Protein AF-A0A975LC14-F1 (afdb_monomer)

Nearest PDB structures (foldseek):
  5ybs-assembly1_A  TM=8.816E-01  e=3.304E-04  Penicillium brasilianum
  5ybn-assembly1_A  TM=8.685E-01  e=4.292E-04  Penicillium brasilianum
  5ybo-assembly1_A  TM=8.866E-01  e=9.406E-04  Penicillium brasilianum
  5ybm-assembly1_B  TM=8.554E-01  e=5.952E-04  Penicillium brasilianum
  5ybt-assembly1_A  TM=8.674E-01  e=3.051E-03  Penicillium brasilianum

Organism: NCBI:txid2831970

Secondary structure (DSSP, 8-state):
-PPPEEEETT--HHHHHHHHHHHS-EEEET-S-HHHHHHHHHHHHHHHHHSPPP-STTT-TT------GGGT-STTHHHHTSTTT--SS--STTSS----------PPPPPP-

pLDDT: mean 71.94, std 19.09, range [28.95, 91.12]

Mean predicted aligned error: 13.27 Å

Radius of gyration: 18.56 Å; Cα contacts (8 Å, |Δi|>4): 80; chains: 1; bounding box: 37×36×44 Å

Foldseek 3Di:
DDDAAEDELPDDLVVLVVSCVVVVDHHYPCLDPPVLVVQLCVQCVVVQVVFQADPDPVRDRHDTDDPPSVVGDPSCVCNCPRCNNDPPDDDDPPPPDDPDDPPPPDDDDPDDD

Sequence (113 aa):
MPELARVTRDADLDSVVEILERDGGVIVEDFVDDETVAALWKDLGPALEAHDYGKDAFVGKQTRRVSSLFARTSHLSPVVLHPFTWEPHGGSCRSRCTPGSAGTVRWPRPASR

Solvent-accessible surface area (backbone atoms only — not comparable to full-atom values): 7537 Å² total; per-residue (Å²): 130,91,76,72,52,76,42,55,69,83,56,60,66,68,62,53,49,52,43,31,75,73,67,74,44,66,45,61,44,76,74,64,55,70,68,50,53,52,50,46,45,67,56,45,44,64,56,46,72,72,42,70,53,26,90,42,87,88,61,27,72,81,34,64,83,80,77,66,59,79,84,64,40,80,70,51,55,67,65,60,64,28,63,93,71,42,70,98,68,93,77,75,88,64,87,80,62,74,95,74,78,93,72,81,82,76,77,82,75,82,83,77,131

Structure (mmCIF, N/CA/C/O backbone):
data_AF-A0A975LC14-F1
#
_entry.id   AF-A0A975LC14-F1
#
loop_
_atom_site.group_PDB
_atom_site.id
_atom_site.type_symbol
_atom_site.label_atom_id
_atom_site.label_alt_id
_atom_site.label_comp_id
_atom_site.label_asym_id
_atom_site.label_entity_id
_atom_site.label_seq_id
_atom_site.pdbx_PDB_ins_code
_atom_site.Cartn_x
_atom_site.Cartn_y
_atom_site.Cartn_z
_atom_site.occupancy
_atom_site.B_iso_or_equiv
_atom_site.auth_seq_id
_atom_site.auth_comp_id
_atom_site.auth_asym_id
_atom_site.auth_atom_id
_atom_site.pdbx_PDB_model_num
ATOM 1 N N . MET A 1 1 ? -5.806 -16.152 18.154 1.00 53.69 1 MET A N 1
ATOM 2 C CA . MET A 1 1 ? -5.115 -15.202 17.261 1.00 53.69 1 MET A CA 1
ATOM 3 C C . MET A 1 1 ? -6.044 -14.022 17.074 1.00 53.69 1 MET A C 1
ATOM 5 O O . MET A 1 1 ? -7.208 -14.295 16.810 1.00 53.69 1 MET A O 1
ATOM 9 N N . PRO A 1 2 ? -5.601 -12.775 17.288 1.00 75.06 2 PRO A N 1
ATOM 10 C CA . PRO A 1 2 ? -6.447 -11.622 17.012 1.00 75.06 2 PRO A CA 1
ATOM 11 C C . PRO A 1 2 ? -6.750 -11.567 15.511 1.00 75.06 2 PRO A C 1
ATOM 13 O O . PRO A 1 2 ? -5.866 -11.807 14.686 1.00 75.06 2 PRO A O 1
ATOM 16 N N . GLU A 1 3 ? -8.013 -11.331 15.177 1.00 83.94 3 GLU A N 1
ATOM 17 C CA . GLU A 1 3 ? -8.461 -11.097 13.809 1.00 83.94 3 GLU A CA 1
ATOM 18 C C . GLU A 1 3 ? -8.374 -9.597 13.524 1.00 83.94 3 GLU A C 1
ATOM 20 O O . GLU A 1 3 ? -8.748 -8.788 14.370 1.00 83.94 3 GLU A O 1
ATOM 25 N N . LEU A 1 4 ? -7.844 -9.226 12.357 1.00 87.12 4 LEU A N 1
ATOM 26 C CA . LEU A 1 4 ? -7.776 -7.824 11.954 1.00 87.12 4 LEU A CA 1
ATOM 27 C C . LEU A 1 4 ? -9.176 -7.333 11.596 1.00 87.12 4 LEU A C 1
ATOM 29 O O . LEU A 1 4 ? -9.860 -7.944 10.769 1.00 87.12 4 LEU A O 1
ATOM 33 N N . ALA A 1 5 ? -9.571 -6.209 12.185 1.00 90.00 5 ALA A N 1
ATOM 34 C CA . ALA A 1 5 ? -10.813 -5.553 11.827 1.00 90.00 5 ALA A CA 1
ATOM 35 C C . ALA A 1 5 ? -10.801 -5.109 10.359 1.00 90.00 5 ALA A C 1
ATOM 37 O O . ALA A 1 5 ? -9.764 -4.721 9.808 1.00 90.00 5 ALA A O 1
ATOM 38 N N . ARG A 1 6 ? -11.984 -5.156 9.750 1.00 91.12 6 ARG A N 1
ATOM 39 C CA . ARG A 1 6 ? -12.233 -4.766 8.364 1.00 91.12 6 ARG A CA 1
ATOM 40 C C . ARG A 1 6 ? -13.198 -3.597 8.326 1.00 91.12 6 ARG A C 1
ATOM 42 O O . ARG A 1 6 ? -14.194 -3.602 9.047 1.00 91.12 6 ARG A O 1
ATOM 49 N N . VAL A 1 7 ? -12.888 -2.617 7.492 1.00 89.50 7 VAL A N 1
ATOM 50 C CA . VAL A 1 7 ? -13.691 -1.409 7.291 1.00 89.50 7 VAL A CA 1
ATOM 51 C C . VAL A 1 7 ? -13.772 -1.092 5.803 1.00 89.50 7 VAL A C 1
ATOM 53 O O . VAL A 1 7 ? -12.878 -1.448 5.037 1.00 89.50 7 VAL A O 1
ATOM 56 N N . THR A 1 8 ? -14.832 -0.409 5.387 1.00 87.19 8 THR A N 1
ATOM 57 C CA . THR A 1 8 ? -14.998 0.060 4.006 1.00 87.19 8 THR A CA 1
ATOM 58 C C . THR A 1 8 ? -14.199 1.338 3.755 1.00 87.19 8 THR A C 1
ATOM 60 O O . THR A 1 8 ? -13.885 2.073 4.693 1.00 87.19 8 THR A O 1
ATOM 63 N N . ARG A 1 9 ? -13.937 1.664 2.482 1.00 81.69 9 ARG A N 1
ATOM 64 C CA . ARG A 1 9 ? -13.276 2.922 2.079 1.00 81.69 9 ARG A CA 1
ATOM 65 C C . ARG A 1 9 ? -13.956 4.207 2.592 1.00 81.69 9 ARG A C 1
ATOM 67 O O . ARG A 1 9 ? -13.286 5.221 2.739 1.00 81.69 9 ARG A O 1
ATOM 74 N N . ASP A 1 10 ? -15.257 4.148 2.885 1.00 80.62 10 ASP A N 1
ATOM 75 C CA . ASP A 1 10 ? -16.065 5.276 3.382 1.00 80.62 10 ASP A CA 1
ATOM 76 C C . ASP A 1 10 ? -16.168 5.336 4.917 1.00 80.62 10 ASP A C 1
ATOM 78 O O . ASP A 1 10 ? -16.966 6.102 5.457 1.00 80.62 10 ASP A O 1
ATOM 82 N N . ALA A 1 11 ? -15.426 4.485 5.634 1.00 83.94 11 ALA A N 1
ATOM 83 C CA . ALA A 1 11 ? -15.440 4.485 7.091 1.00 83.94 11 ALA A CA 1
ATOM 84 C C . ALA A 1 11 ? -14.930 5.815 7.664 1.00 83.94 11 ALA A C 1
ATOM 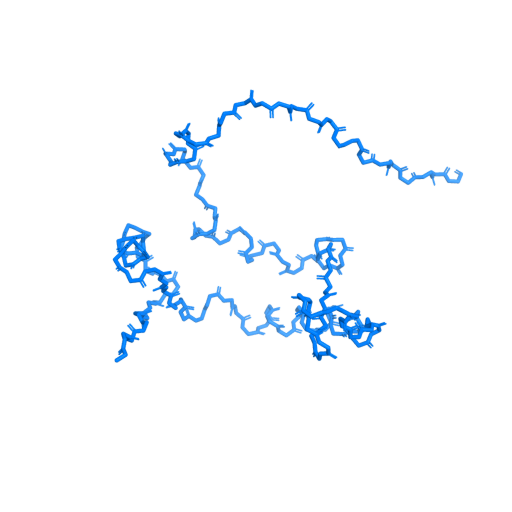86 O O . ALA A 1 11 ? -14.072 6.484 7.090 1.00 83.94 11 ALA A O 1
ATOM 87 N N . ASP A 1 12 ? -15.455 6.181 8.827 1.00 84.75 12 ASP A N 1
ATOM 88 C CA . ASP A 1 12 ? -15.027 7.377 9.538 1.00 84.75 12 ASP A CA 1
ATOM 89 C C . ASP A 1 12 ? -13.580 7.242 10.047 1.00 84.75 12 ASP A C 1
ATOM 91 O O . ASP A 1 12 ? -13.181 6.188 10.552 1.00 84.75 12 ASP A O 1
ATOM 95 N N . LEU A 1 13 ? -12.790 8.311 9.916 1.00 85.44 13 LEU A N 1
ATOM 96 C CA . LEU A 1 13 ? -11.365 8.298 10.248 1.00 85.44 13 LEU A CA 1
ATOM 97 C C . LEU A 1 13 ? -11.122 8.016 11.736 1.00 85.44 13 LEU A C 1
ATOM 99 O O . LEU A 1 13 ? -10.224 7.232 12.050 1.00 85.44 13 LEU A O 1
ATOM 103 N N . ASP A 1 14 ? -11.924 8.589 12.637 1.00 85.56 14 ASP A N 1
ATOM 104 C CA . ASP A 1 14 ? -11.753 8.390 14.081 1.00 85.56 14 ASP A CA 1
ATOM 105 C C . ASP A 1 14 ? -11.974 6.919 14.449 1.00 85.56 14 ASP A C 1
ATOM 107 O O . ASP A 1 14 ? -11.205 6.337 15.216 1.00 85.56 14 ASP A O 1
ATOM 111 N N . SER A 1 15 ? -12.956 6.278 13.810 1.00 84.81 15 SER A N 1
ATOM 112 C CA . SER A 1 15 ? -13.216 4.843 13.976 1.00 84.81 15 SER A CA 1
ATOM 113 C C . SER A 1 15 ? -12.041 3.980 13.495 1.00 84.81 15 SER A C 1
ATOM 115 O O . SER A 1 15 ? -11.677 2.995 14.138 1.00 84.81 15 SER A O 1
ATOM 117 N N . VAL A 1 16 ? -11.410 4.343 12.372 1.00 86.94 16 VAL A N 1
ATOM 118 C CA . VAL A 1 16 ? -10.225 3.641 11.844 1.00 86.94 16 VAL A CA 1
ATOM 119 C C . VAL A 1 16 ? -9.027 3.799 12.783 1.00 86.94 16 VAL A C 1
ATOM 121 O O . VAL A 1 16 ? -8.314 2.825 13.038 1.00 86.94 16 VAL A O 1
ATOM 124 N N . VAL A 1 17 ? -8.813 5.006 13.317 1.00 88.38 17 VAL A N 1
ATOM 125 C CA . VAL A 1 17 ? -7.729 5.302 14.265 1.00 88.38 17 VAL A CA 1
ATOM 126 C C . VAL A 1 17 ? -7.925 4.544 15.576 1.00 88.38 17 VAL A C 1
ATOM 128 O O . VAL A 1 17 ? -6.974 3.924 16.047 1.00 88.38 17 VAL A O 1
ATOM 131 N N . GLU A 1 18 ? -9.141 4.507 16.125 1.00 88.38 18 GLU A N 1
ATOM 132 C CA . GLU A 1 18 ? -9.445 3.761 17.353 1.00 88.38 18 GLU A CA 1
ATOM 133 C C . GLU A 1 18 ? -9.105 2.270 17.203 1.00 88.38 18 GLU A C 1
ATOM 135 O O . GLU A 1 18 ? -8.477 1.663 18.076 1.00 88.38 18 GLU A O 1
ATOM 140 N N . ILE A 1 19 ? -9.459 1.676 16.060 1.00 87.88 19 ILE A N 1
ATOM 141 C CA . ILE A 1 19 ? -9.127 0.280 15.776 1.00 87.88 19 ILE A CA 1
ATOM 142 C C . ILE A 1 19 ? -7.614 0.093 15.613 1.00 87.88 19 ILE A C 1
ATOM 144 O O . ILE A 1 19 ? -7.057 -0.870 16.139 1.00 87.88 19 ILE A O 1
ATOM 148 N N . LEU A 1 20 ? -6.928 1.010 14.928 1.00 88.06 20 LEU A N 1
ATOM 149 C CA . LEU A 1 20 ? -5.478 0.943 14.755 1.00 88.06 20 LEU A CA 1
ATOM 150 C C . LEU A 1 20 ? -4.733 1.035 16.097 1.00 88.06 20 LEU A C 1
ATOM 152 O O . LEU A 1 20 ? -3.755 0.316 16.297 1.00 88.06 20 LEU A O 1
ATOM 156 N N . GLU A 1 21 ? -5.195 1.876 17.024 1.00 88.69 21 GLU A N 1
ATOM 157 C CA . GLU A 1 21 ? -4.627 1.995 18.372 1.00 88.69 21 GLU A CA 1
ATOM 158 C C . GLU A 1 21 ? -4.896 0.754 19.234 1.00 88.69 21 GLU A C 1
ATOM 160 O O . GLU A 1 21 ? -4.023 0.337 20.000 1.00 88.69 21 GLU A O 1
ATOM 165 N N . ARG A 1 22 ? -6.078 0.140 19.093 1.00 87.12 22 ARG A N 1
ATOM 166 C CA . ARG A 1 22 ? -6.479 -1.057 19.846 1.00 87.12 22 ARG A CA 1
ATOM 167 C C . ARG A 1 22 ? -5.811 -2.337 19.336 1.00 87.12 22 ARG A C 1
ATOM 169 O O . ARG A 1 22 ? -5.293 -3.117 20.135 1.00 87.12 22 ARG A O 1
ATOM 176 N N . ASP A 1 23 ? -5.839 -2.553 18.022 1.00 87.75 23 ASP A N 1
ATOM 177 C CA . ASP A 1 23 ? -5.491 -3.828 17.379 1.00 87.75 23 ASP A CA 1
ATOM 178 C C . ASP A 1 23 ? -4.112 -3.788 16.694 1.00 87.75 23 ASP A C 1
ATOM 180 O O . ASP A 1 23 ? -3.569 -4.827 16.316 1.00 87.75 23 A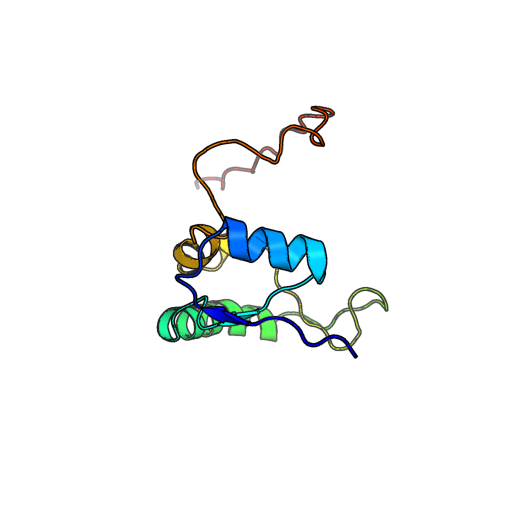SP A O 1
ATOM 184 N N . GLY A 1 24 ? -3.521 -2.599 16.528 1.00 87.62 24 GLY A N 1
ATOM 185 C CA . GLY A 1 24 ? -2.234 -2.397 15.853 1.00 87.62 24 GLY A CA 1
ATOM 186 C C . GLY A 1 24 ? -2.294 -2.513 14.326 1.00 87.62 24 GLY A C 1
ATOM 187 O O . GLY A 1 24 ? -1.271 -2.343 13.661 1.00 87.62 24 GLY A O 1
ATOM 188 N N . GLY A 1 25 ? -3.468 -2.797 13.756 1.00 88.19 25 GLY A N 1
ATOM 189 C CA . GLY A 1 25 ? -3.680 -2.915 12.318 1.00 88.19 25 GLY A CA 1
ATOM 190 C C . GLY A 1 25 ? -5.161 -2.978 11.951 1.00 88.19 25 GLY A C 1
ATOM 191 O O . GLY A 1 25 ? -5.977 -3.509 12.697 1.00 88.19 25 GLY A O 1
ATOM 192 N N . VAL A 1 26 ? -5.491 -2.464 10.769 1.00 90.38 26 VAL A N 1
ATOM 193 C CA . VAL A 1 26 ? -6.844 -2.459 10.200 1.00 90.38 26 VAL A CA 1
ATOM 194 C C . VAL A 1 26 ? -6.756 -2.726 8.700 1.00 90.38 26 VAL A C 1
ATOM 196 O O . VAL A 1 26 ? -5.809 -2.288 8.043 1.00 90.38 26 VAL A O 1
ATOM 199 N N . ILE A 1 27 ? -7.714 -3.474 8.159 1.00 89.62 27 ILE A N 1
ATOM 200 C CA . ILE A 1 27 ? -7.833 -3.723 6.722 1.00 89.62 27 ILE A CA 1
ATOM 201 C C . ILE A 1 27 ? -8.918 -2.798 6.172 1.00 89.62 27 ILE A C 1
ATOM 203 O O . ILE A 1 27 ? -10.076 -2.906 6.569 1.00 89.62 27 ILE A O 1
ATOM 207 N N . VAL A 1 28 ? -8.542 -1.914 5.247 1.00 89.12 28 VAL A N 1
ATOM 208 C CA . VAL A 1 28 ? -9.492 -1.096 4.484 1.00 89.12 28 VAL A CA 1
ATOM 209 C C . VAL A 1 28 ? -9.800 -1.813 3.176 1.00 89.12 28 VAL A C 1
ATOM 211 O O . VAL A 1 28 ? -8.917 -1.998 2.336 1.00 89.12 28 VAL A O 1
ATOM 214 N N . GLU A 1 29 ? -11.043 -2.250 3.029 1.00 89.06 29 GLU A N 1
ATOM 215 C CA . GLU A 1 29 ? -11.525 -2.930 1.833 1.00 89.06 29 GLU A CA 1
ATOM 216 C C . GLU A 1 29 ? -11.756 -1.928 0.702 1.00 89.06 29 GLU A C 1
ATOM 218 O O . GLU A 1 29 ? -12.159 -0.782 0.926 1.00 89.06 29 GLU A O 1
ATOM 223 N N . ASP A 1 30 ? -11.439 -2.368 -0.517 1.00 85.50 30 ASP A N 1
ATOM 224 C CA . ASP A 1 30 ? -11.543 -1.579 -1.739 1.00 85.50 30 ASP A CA 1
ATOM 225 C C . ASP A 1 30 ? -10.853 -0.211 -1.633 1.00 85.50 30 ASP A C 1
ATOM 227 O O . ASP A 1 30 ? -11.368 0.779 -2.120 1.00 85.50 30 ASP A O 1
ATOM 231 N N . PHE A 1 31 ? -9.683 -0.102 -1.000 1.00 84.38 31 PHE A N 1
ATOM 232 C CA . PHE A 1 31 ? -9.005 1.198 -0.846 1.00 84.38 31 PHE A CA 1
ATOM 233 C C . PHE A 1 31 ? -8.650 1.880 -2.184 1.00 84.38 31 PHE A C 1
ATOM 235 O O . PHE A 1 31 ? -8.589 3.104 -2.274 1.00 84.38 31 PHE A O 1
ATOM 242 N N . VAL A 1 32 ? -8.405 1.091 -3.232 1.00 85.44 32 VAL A N 1
ATOM 243 C CA . VAL A 1 32 ? -8.047 1.566 -4.573 1.00 85.44 32 VAL A CA 1
ATOM 244 C C . VAL A 1 32 ? -8.937 0.864 -5.589 1.00 85.44 32 VAL A C 1
ATOM 246 O O . VAL A 1 32 ? -9.132 -0.343 -5.489 1.00 85.44 32 VAL A O 1
ATOM 249 N N . ASP A 1 33 ? -9.448 1.603 -6.574 1.00 86.50 33 ASP A N 1
ATOM 250 C CA . ASP A 1 33 ? -10.250 1.026 -7.655 1.00 86.50 33 ASP A CA 1
ATOM 251 C C . ASP A 1 33 ? -9.431 0.061 -8.523 1.00 86.50 33 ASP A C 1
ATOM 253 O O . ASP A 1 33 ? -8.255 0.312 -8.814 1.00 86.50 33 ASP A O 1
ATOM 257 N N . ASP A 1 34 ? -10.078 -0.998 -9.014 1.00 87.88 34 ASP A N 1
ATOM 258 C CA . ASP A 1 34 ? -9.448 -2.037 -9.839 1.00 87.88 34 ASP A CA 1
ATOM 259 C C . ASP A 1 34 ? -8.739 -1.473 -11.079 1.00 87.88 34 ASP A C 1
ATOM 261 O O . ASP A 1 34 ? -7.661 -1.938 -11.454 1.00 87.88 34 ASP A O 1
ATOM 265 N N . GLU A 1 35 ? -9.295 -0.426 -11.695 1.00 87.75 35 GLU A N 1
ATOM 266 C CA . GLU A 1 35 ? -8.675 0.251 -12.840 1.00 87.75 35 GLU A CA 1
ATOM 267 C C . GLU A 1 35 ? -7.333 0.894 -12.470 1.00 87.75 35 GLU A C 1
ATOM 269 O O . GLU A 1 35 ? -6.356 0.801 -13.220 1.00 87.75 35 GLU A O 1
ATOM 274 N N . THR A 1 36 ? -7.257 1.509 -11.287 1.00 85.75 36 THR A N 1
ATOM 275 C CA . THR A 1 36 ? -6.021 2.117 -10.783 1.00 85.75 36 THR A CA 1
ATOM 276 C C . THR A 1 36 ? -5.012 1.031 -10.425 1.00 85.75 36 THR A C 1
ATOM 278 O O . THR A 1 36 ? -3.838 1.154 -10.774 1.00 85.75 36 THR A O 1
ATOM 281 N N . VAL A 1 37 ? -5.450 -0.071 -9.808 1.00 88.62 37 VAL A N 1
ATOM 282 C CA . VAL A 1 37 ? -4.584 -1.229 -9.528 1.00 88.62 37 VAL A CA 1
ATOM 283 C C . VAL A 1 37 ? -4.002 -1.803 -10.824 1.00 88.62 37 VAL A C 1
ATOM 285 O O . VAL A 1 37 ? -2.794 -2.039 -10.907 1.00 88.62 37 VAL A O 1
ATOM 288 N N . ALA A 1 38 ? -4.821 -1.972 -11.863 1.00 89.44 38 ALA A N 1
ATOM 289 C CA . ALA A 1 38 ? -4.375 -2.461 -13.165 1.00 89.44 38 ALA A CA 1
ATOM 290 C C . ALA A 1 38 ? -3.371 -1.507 -13.836 1.00 89.44 38 ALA A C 1
ATOM 292 O O . ALA A 1 38 ? -2.352 -1.956 -14.371 1.00 89.44 38 ALA A O 1
ATOM 293 N N . ALA A 1 39 ? -3.615 -0.194 -13.776 1.00 87.31 39 ALA A N 1
ATOM 294 C CA . ALA A 1 39 ? -2.692 0.813 -14.298 1.00 87.31 39 ALA A CA 1
ATOM 295 C C . ALA A 1 39 ? -1.342 0.796 -13.559 1.00 87.31 39 ALA A C 1
ATOM 297 O O . ALA A 1 39 ? -0.286 0.791 -14.194 1.00 87.31 39 ALA A O 1
ATOM 298 N N . LEU A 1 40 ? -1.358 0.690 -12.226 1.00 87.38 40 LEU A N 1
ATOM 299 C CA . LEU A 1 40 ? -0.142 0.580 -11.416 1.00 87.38 40 LEU A CA 1
ATOM 300 C C . LEU A 1 40 ? 0.670 -0.668 -11.771 1.00 87.38 40 LEU A C 1
ATOM 302 O O . LEU A 1 40 ? 1.891 -0.585 -11.894 1.00 87.38 40 LEU A O 1
ATOM 306 N N . TRP A 1 41 ? 0.018 -1.813 -11.986 1.00 88.62 41 TRP A N 1
ATOM 307 C CA . TRP A 1 41 ? 0.700 -3.035 -12.420 1.00 88.62 41 TRP A CA 1
ATOM 308 C C . TRP A 1 41 ? 1.310 -2.911 -13.812 1.00 88.62 41 TRP A C 1
ATOM 310 O O . TRP A 1 41 ? 2.416 -3.404 -14.037 1.00 88.62 41 TRP A O 1
ATOM 320 N N . LYS A 1 42 ? 0.632 -2.227 -14.735 1.00 88.56 42 LYS A N 1
ATOM 321 C CA . LYS A 1 42 ? 1.158 -1.974 -16.079 1.00 88.56 42 LYS A CA 1
ATOM 322 C C . LYS A 1 42 ? 2.420 -1.107 -16.048 1.00 88.56 42 LYS A C 1
ATOM 324 O O . LYS A 1 42 ? 3.362 -1.389 -16.786 1.00 88.56 42 LYS A O 1
ATOM 329 N N . ASP A 1 43 ? 2.457 -0.102 -15.178 1.00 85.06 43 ASP A N 1
ATOM 330 C CA . ASP A 1 43 ? 3.589 0.823 -15.075 1.00 85.06 43 ASP A CA 1
ATOM 331 C C . ASP A 1 43 ? 4.757 0.249 -14.261 1.00 85.06 43 ASP A C 1
ATOM 333 O O . ASP A 1 43 ? 5.927 0.407 -14.620 1.00 85.06 43 ASP A O 1
ATOM 337 N N . LEU A 1 44 ? 4.454 -0.413 -13.141 1.00 86.19 44 LEU A N 1
ATOM 338 C CA . LEU A 1 44 ? 5.455 -0.886 -12.183 1.00 86.19 44 LEU A CA 1
ATOM 339 C C . LEU A 1 44 ? 5.915 -2.319 -12.458 1.00 86.19 44 LEU A C 1
ATOM 341 O O . LEU A 1 44 ? 7.041 -2.660 -12.100 1.00 86.19 44 LEU A O 1
ATOM 345 N N . GLY A 1 45 ? 5.092 -3.144 -13.109 1.00 85.94 45 GLY A N 1
ATOM 346 C CA . GLY A 1 45 ? 5.398 -4.538 -13.442 1.00 85.94 45 GLY A CA 1
ATOM 347 C C . GLY A 1 45 ? 6.709 -4.706 -14.219 1.00 85.94 45 GLY A C 1
ATOM 348 O O . GLY A 1 45 ? 7.571 -5.459 -13.771 1.00 85.94 45 GLY A O 1
ATOM 349 N N . PRO A 1 46 ? 6.945 -3.959 -15.314 1.00 86.69 46 PRO A N 1
ATOM 350 C CA . PRO A 1 46 ? 8.204 -4.047 -16.056 1.00 86.69 46 PRO A CA 1
ATOM 351 C C . PRO A 1 46 ? 9.426 -3.665 -15.213 1.00 86.69 46 PRO A C 1
ATOM 353 O O . PRO A 1 46 ? 10.487 -4.274 -15.337 1.00 86.69 46 PRO A O 1
ATOM 356 N N . ALA A 1 47 ? 9.282 -2.671 -14.330 1.00 83.50 47 ALA A N 1
ATOM 357 C CA . ALA A 1 47 ? 10.349 -2.291 -13.413 1.00 83.50 47 ALA A CA 1
ATOM 358 C C . ALA A 1 47 ? 10.602 -3.396 -12.378 1.00 83.50 47 ALA A C 1
ATOM 360 O O . ALA A 1 47 ? 11.756 -3.728 -12.130 1.00 83.50 47 ALA A O 1
ATOM 361 N N . LEU A 1 48 ? 9.547 -3.989 -11.811 1.00 83.81 48 LEU A N 1
ATOM 362 C CA . LEU A 1 48 ? 9.641 -5.110 -10.874 1.00 83.81 48 LEU A CA 1
ATOM 363 C C . LEU A 1 48 ? 10.376 -6.299 -11.497 1.00 83.81 48 LEU A C 1
ATOM 365 O O . LEU A 1 48 ? 11.298 -6.811 -10.875 1.00 83.81 48 LEU A O 1
ATOM 369 N N . GLU A 1 49 ? 10.026 -6.696 -12.721 1.00 83.75 49 GLU A N 1
ATOM 370 C CA . GLU A 1 49 ? 10.681 -7.815 -13.411 1.00 83.75 49 GLU A CA 1
ATOM 371 C C . GLU A 1 49 ? 12.154 -7.547 -13.739 1.00 83.75 49 GLU A C 1
ATOM 373 O O . GLU A 1 49 ? 12.970 -8.466 -13.707 1.00 83.75 49 GLU A O 1
ATOM 378 N N . ALA A 1 50 ? 12.512 -6.290 -14.009 1.00 84.81 50 ALA A N 1
ATOM 379 C CA . ALA A 1 50 ? 13.893 -5.893 -14.265 1.00 84.81 50 ALA A CA 1
ATOM 380 C C . ALA A 1 50 ? 14.761 -5.814 -12.993 1.00 84.81 50 ALA A C 1
ATOM 382 O O . ALA A 1 50 ? 15.985 -5.734 -13.098 1.00 84.81 50 ALA A O 1
ATOM 383 N N . HIS A 1 51 ? 14.158 -5.792 -11.799 1.00 79.81 51 HIS A N 1
ATOM 384 C CA . HIS A 1 51 ? 14.888 -5.689 -10.540 1.00 79.81 51 HIS A CA 1
ATOM 385 C C . HIS A 1 51 ? 15.257 -7.071 -9.982 1.00 79.81 51 HIS A C 1
ATOM 387 O O . HIS A 1 51 ? 14.404 -7.932 -9.753 1.00 79.81 51 HIS A O 1
ATOM 393 N N . ASP A 1 52 ? 16.549 -7.248 -9.693 1.00 76.31 52 ASP A N 1
ATOM 394 C CA . ASP A 1 52 ? 17.063 -8.435 -9.014 1.00 76.31 52 ASP A CA 1
ATOM 395 C C . ASP A 1 52 ? 16.395 -8.643 -7.648 1.00 76.31 52 ASP A C 1
ATOM 397 O O . ASP A 1 52 ? 16.005 -7.698 -6.952 1.00 76.31 52 ASP A O 1
ATOM 401 N N . TYR A 1 53 ? 16.329 -9.905 -7.229 1.00 79.25 53 TYR A N 1
ATOM 402 C CA . TYR A 1 53 ? 15.923 -10.257 -5.875 1.00 79.25 53 TYR A CA 1
ATOM 403 C C . TYR A 1 53 ? 16.870 -9.663 -4.822 1.00 79.25 53 TYR A C 1
ATOM 405 O O . TYR A 1 53 ? 18.064 -9.454 -5.063 1.00 79.25 53 TYR A O 1
ATOM 413 N N . GLY A 1 54 ? 16.325 -9.415 -3.629 1.00 74.75 54 GLY A N 1
ATOM 414 C CA . GLY A 1 54 ? 17.081 -8.917 -2.486 1.00 74.75 54 GLY A CA 1
ATOM 415 C C . GLY A 1 54 ? 18.321 -9.764 -2.191 1.00 74.75 54 GLY A C 1
ATOM 416 O O . GLY A 1 54 ? 18.270 -10.991 -2.154 1.00 74.75 54 GLY A O 1
ATOM 417 N N . LYS A 1 55 ? 19.458 -9.098 -1.978 1.00 70.12 55 LYS A N 1
ATOM 418 C CA . LYS A 1 55 ? 20.758 -9.767 -1.791 1.00 70.12 55 LYS A CA 1
ATOM 419 C C . LYS A 1 55 ? 21.027 -10.170 -0.335 1.00 70.12 55 LYS A C 1
ATOM 421 O O . LYS A 1 55 ? 21.842 -11.056 -0.093 1.00 70.12 55 LYS A O 1
ATOM 426 N N . ASP A 1 56 ? 20.270 -9.605 0.609 1.00 70.75 56 ASP A N 1
ATOM 427 C CA . ASP A 1 56 ? 20.515 -9.731 2.048 1.00 70.75 56 ASP A CA 1
ATOM 428 C C . ASP A 1 56 ? 19.329 -10.336 2.806 1.00 70.75 56 ASP A C 1
ATOM 430 O O . ASP A 1 56 ? 18.177 -10.257 2.374 1.00 70.75 56 ASP A O 1
ATOM 434 N N . ALA A 1 57 ? 19.602 -10.889 3.993 1.00 72.38 57 ALA A N 1
ATOM 435 C CA . ALA A 1 57 ? 18.586 -11.480 4.870 1.00 72.38 57 ALA A CA 1
ATOM 436 C C . ALA A 1 57 ? 17.498 -10.481 5.301 1.00 72.38 57 ALA A C 1
ATOM 438 O O . ALA A 1 57 ? 16.362 -10.878 5.528 1.00 72.38 57 ALA A O 1
ATOM 439 N N . PHE A 1 58 ? 17.836 -9.191 5.368 1.00 73.88 58 PHE A N 1
ATOM 440 C CA . PHE A 1 58 ? 16.890 -8.126 5.698 1.00 73.88 58 PHE A CA 1
ATOM 441 C C . PHE A 1 58 ? 15.916 -7.818 4.553 1.00 73.88 58 PHE A C 1
ATOM 443 O O . PHE A 1 58 ? 14.741 -7.557 4.785 1.00 73.88 58 PHE A O 1
ATOM 450 N N . VAL A 1 59 ? 16.400 -7.847 3.309 1.00 67.62 59 VAL A N 1
ATOM 451 C CA . VAL A 1 59 ? 15.577 -7.547 2.127 1.00 67.62 59 VAL A CA 1
ATOM 452 C C . VAL A 1 59 ? 14.778 -8.780 1.699 1.00 67.62 59 VAL A C 1
ATOM 454 O O . VAL A 1 59 ? 13.682 -8.652 1.163 1.00 67.62 59 VAL A O 1
ATOM 457 N N . GLY A 1 60 ? 15.297 -9.972 1.991 1.00 74.12 60 GLY A N 1
ATOM 458 C CA . GLY A 1 60 ? 14.709 -11.245 1.606 1.00 74.12 60 GLY A CA 1
ATOM 459 C C . GLY A 1 60 ? 15.189 -11.675 0.224 1.00 74.12 60 GLY A C 1
ATOM 460 O O . GLY A 1 60 ? 15.113 -10.927 -0.747 1.00 74.12 60 GLY A O 1
ATOM 461 N N . LYS A 1 61 ? 15.656 -12.924 0.126 1.00 75.88 61 LYS A N 1
ATOM 462 C CA . LYS A 1 61 ? 16.251 -13.491 -1.100 1.00 75.88 61 LYS A CA 1
ATOM 463 C C . LYS A 1 61 ? 15.254 -13.737 -2.237 1.00 75.88 61 LYS A C 1
ATOM 465 O O . LYS A 1 61 ? 15.656 -14.126 -3.325 1.00 75.88 61 LYS A O 1
ATOM 470 N N . GLN A 1 62 ? 13.963 -13.549 -1.970 1.00 81.88 62 GLN A N 1
ATOM 471 C CA . GLN A 1 62 ? 12.866 -13.717 -2.927 1.00 81.88 62 GLN A CA 1
ATOM 472 C C . GLN A 1 62 ? 11.969 -12.473 -3.013 1.00 81.88 62 GLN A C 1
ATOM 474 O O . GLN A 1 62 ? 10.950 -12.491 -3.696 1.00 81.88 62 GLN A O 1
ATOM 479 N N . THR A 1 63 ? 12.355 -11.373 -2.363 1.00 78.38 63 THR A N 1
ATOM 480 C CA . THR A 1 63 ? 11.604 -10.116 -2.409 1.00 78.38 63 THR A CA 1
ATOM 481 C C . THR A 1 63 ? 12.171 -9.224 -3.505 1.00 78.38 63 THR A C 1
ATOM 483 O O . THR A 1 63 ? 13.384 -9.008 -3.567 1.00 78.38 63 THR A O 1
ATOM 486 N N . ARG A 1 64 ? 11.296 -8.663 -4.342 1.00 84.06 64 ARG A N 1
ATOM 487 C CA . ARG A 1 64 ? 11.631 -7.579 -5.275 1.00 84.06 64 ARG A CA 1
ATOM 488 C C . ARG A 1 64 ? 11.046 -6.276 -4.748 1.00 84.06 64 ARG A C 1
ATOM 490 O O . ARG A 1 64 ? 9.918 -6.255 -4.260 1.00 84.06 64 ARG A O 1
ATOM 497 N N . ARG A 1 65 ? 11.808 -5.186 -4.830 1.00 83.38 65 ARG A N 1
ATOM 498 C CA . ARG A 1 65 ? 11.374 -3.864 -4.362 1.00 83.38 65 ARG A CA 1
ATOM 499 C C . ARG A 1 65 ? 11.742 -2.806 -5.386 1.00 83.38 65 ARG A C 1
ATOM 501 O O . ARG A 1 65 ? 12.897 -2.707 -5.785 1.00 83.38 65 ARG A O 1
ATOM 508 N N . VAL A 1 66 ? 10.768 -1.977 -5.741 1.00 83.75 66 VAL A N 1
ATOM 509 C CA . VAL A 1 66 ? 10.968 -0.812 -6.606 1.00 83.75 66 VAL A CA 1
ATOM 510 C C . VAL A 1 66 ? 10.706 0.443 -5.791 1.00 83.75 66 VAL A C 1
ATOM 512 O O . VAL A 1 66 ? 9.698 0.550 -5.097 1.00 83.75 66 VAL A O 1
ATOM 515 N N . SER A 1 67 ? 11.644 1.381 -5.836 1.00 82.50 67 SER A N 1
ATOM 516 C CA . SER A 1 67 ? 11.531 2.694 -5.203 1.00 82.50 67 SER A CA 1
ATOM 517 C C . SER A 1 67 ? 11.258 3.786 -6.244 1.00 82.50 67 SER A C 1
ATOM 519 O O . SER A 1 67 ? 11.250 3.537 -7.455 1.00 82.50 67 SER A O 1
ATOM 521 N N . SER A 1 68 ? 11.027 5.012 -5.761 1.00 82.25 68 SER A N 1
ATOM 522 C CA . SER A 1 68 ? 10.746 6.193 -6.591 1.00 82.25 68 SER A CA 1
ATOM 523 C C . SER 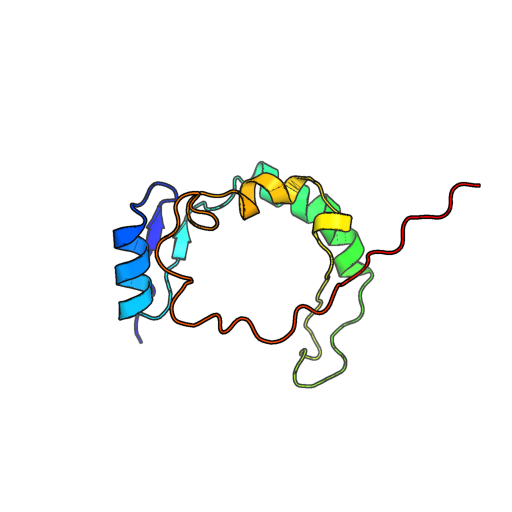A 1 68 ? 9.495 6.040 -7.454 1.00 82.25 68 SER A C 1
ATOM 525 O O . SER A 1 68 ? 9.500 6.373 -8.636 1.00 82.25 68 SER A O 1
ATOM 527 N N . LEU A 1 69 ? 8.410 5.535 -6.861 1.00 85.12 69 LEU A N 1
ATOM 528 C CA . LEU A 1 69 ? 7.187 5.236 -7.602 1.00 85.12 69 LEU A CA 1
ATOM 529 C C . LEU A 1 69 ? 6.583 6.483 -8.283 1.00 85.12 69 LEU A C 1
ATOM 531 O O . LEU A 1 69 ? 6.177 6.398 -9.436 1.00 85.12 69 LEU A O 1
ATOM 535 N N . PHE A 1 70 ? 6.643 7.662 -7.649 1.00 82.06 70 PHE A N 1
ATOM 536 C CA . PHE A 1 70 ? 6.212 8.935 -8.259 1.00 82.06 70 PHE A CA 1
ATOM 537 C C . PHE A 1 70 ? 7.000 9.338 -9.513 1.00 82.06 70 PHE A C 1
ATOM 539 O O . PHE A 1 70 ? 6.494 10.088 -10.338 1.00 82.06 70 PHE A O 1
ATOM 546 N N . ALA A 1 71 ? 8.240 8.864 -9.673 1.00 82.25 71 ALA A N 1
ATOM 547 C CA . ALA A 1 71 ? 9.026 9.115 -10.882 1.00 82.25 71 ALA A CA 1
ATOM 548 C C . ALA A 1 71 ? 8.660 8.158 -12.029 1.00 82.25 71 ALA A C 1
ATOM 550 O O . ALA A 1 71 ? 9.146 8.327 -13.145 1.00 82.25 71 ALA A O 1
ATOM 551 N N . ARG A 1 72 ? 7.858 7.125 -11.744 1.00 78.56 72 ARG A N 1
ATOM 552 C CA . ARG A 1 72 ? 7.552 6.018 -12.658 1.00 78.56 72 ARG A CA 1
ATOM 553 C C . ARG A 1 72 ? 6.088 5.980 -13.079 1.00 78.56 72 ARG A C 1
ATOM 555 O O . ARG A 1 72 ? 5.810 5.484 -14.160 1.00 78.56 72 ARG A O 1
ATOM 562 N N . THR A 1 73 ? 5.175 6.490 -12.253 1.00 79.50 73 THR A N 1
ATOM 563 C CA . THR A 1 73 ? 3.741 6.491 -12.555 1.00 79.50 73 THR A CA 1
ATOM 564 C C . THR A 1 73 ? 3.044 7.736 -12.012 1.00 79.50 73 THR A C 1
ATOM 566 O O . THR A 1 73 ? 3.323 8.193 -10.902 1.00 79.50 73 THR A O 1
ATOM 569 N N . SER A 1 74 ? 2.102 8.271 -12.791 1.00 80.25 74 SER A N 1
ATOM 570 C CA . SER A 1 74 ? 1.159 9.312 -12.36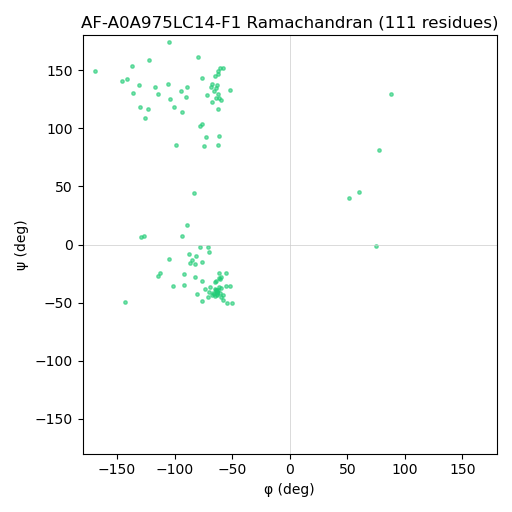0 1.00 80.25 74 SER A CA 1
ATOM 571 C C . SER A 1 74 ? -0.109 8.739 -11.717 1.00 80.25 74 SER A C 1
ATOM 573 O O . SER A 1 74 ? -0.894 9.494 -11.148 1.00 80.25 74 SER A O 1
ATOM 575 N N . HIS A 1 75 ? -0.311 7.417 -11.770 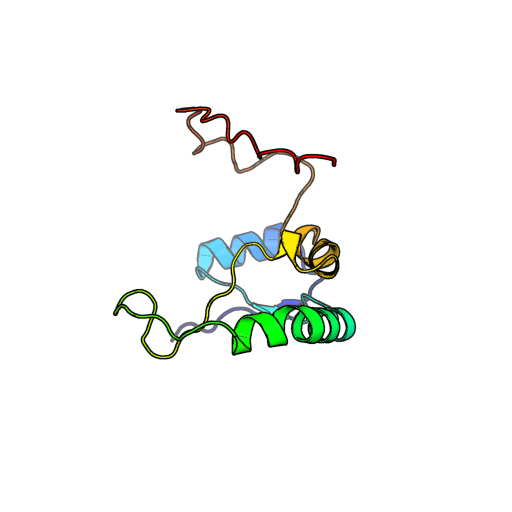1.00 82.19 75 HIS A N 1
ATOM 576 C CA . HIS A 1 75 ? -1.505 6.741 -11.248 1.00 82.19 75 HIS A CA 1
ATOM 577 C C . HIS A 1 75 ? -1.493 6.565 -9.720 1.00 82.19 75 HIS A C 1
ATOM 579 O O . HIS A 1 75 ? -2.466 6.089 -9.146 1.00 82.19 75 HIS A O 1
ATOM 585 N N . LEU A 1 76 ? -0.420 6.984 -9.037 1.00 80.69 76 LEU A N 1
ATOM 586 C CA . LEU A 1 76 ? -0.330 6.952 -7.571 1.00 80.69 76 LEU A CA 1
ATOM 587 C C . LEU A 1 76 ? -0.992 8.132 -6.862 1.00 80.69 76 LEU A C 1
ATOM 589 O O . LEU A 1 76 ? -1.240 8.052 -5.661 1.00 80.69 76 LEU A O 1
ATOM 593 N N . SER A 1 77 ? -1.279 9.216 -7.582 1.00 78.06 77 SER A N 1
ATOM 594 C CA . SER A 1 77 ? -1.938 10.399 -7.027 1.00 78.06 77 SER A CA 1
ATOM 595 C C . SER A 1 77 ? -3.220 10.083 -6.236 1.00 78.06 77 SER A C 1
ATOM 597 O O . SER A 1 77 ? -3.286 10.518 -5.091 1.00 78.06 77 SER A O 1
ATOM 599 N N . PRO A 1 78 ? -4.204 9.309 -6.747 1.00 75.38 78 PRO A N 1
ATOM 600 C CA . PRO A 1 78 ? -5.430 9.012 -5.994 1.00 75.38 78 PRO A CA 1
ATOM 601 C C . PRO A 1 78 ? -5.183 8.204 -4.712 1.00 75.38 78 PRO A C 1
ATOM 603 O O . PRO A 1 78 ? -5.878 8.407 -3.725 1.00 75.38 78 PRO A O 1
ATOM 606 N N . VAL A 1 79 ? -4.167 7.337 -4.696 1.00 78.44 79 VAL A N 1
ATOM 607 C CA . VAL A 1 79 ? -3.824 6.505 -3.529 1.00 78.44 79 VAL A CA 1
ATOM 608 C C . VAL A 1 79 ? -3.232 7.359 -2.407 1.00 78.44 79 VAL A C 1
ATOM 610 O O . VAL A 1 79 ? -3.600 7.230 -1.246 1.00 78.44 79 VAL A O 1
ATOM 613 N N . VAL A 1 80 ? -2.310 8.257 -2.754 1.00 76.94 80 VAL A N 1
ATOM 614 C CA . VAL A 1 80 ? -1.608 9.111 -1.782 1.00 76.94 80 VAL A CA 1
ATOM 615 C C . VAL A 1 80 ? -2.502 10.248 -1.293 1.00 76.94 80 VAL A C 1
ATOM 617 O O . VAL A 1 80 ? -2.387 10.679 -0.150 1.00 76.94 80 VAL A O 1
ATOM 620 N N . LEU A 1 81 ? -3.403 10.715 -2.157 1.00 76.81 81 LEU A N 1
ATOM 621 C CA . LEU A 1 81 ? -4.407 11.726 -1.846 1.00 76.81 81 LEU A CA 1
ATOM 622 C C . LEU A 1 81 ? -5.714 11.114 -1.314 1.00 76.81 81 LEU A C 1
ATOM 624 O O . LEU A 1 81 ? -6.739 11.797 -1.283 1.00 76.81 81 LEU A O 1
ATOM 628 N N . HIS A 1 82 ? -5.711 9.856 -0.872 1.00 76.38 82 HIS A N 1
ATOM 629 C CA . HIS A 1 82 ? -6.874 9.298 -0.192 1.00 76.38 82 HIS A CA 1
ATOM 630 C C . HIS A 1 82 ? -7.054 9.978 1.180 1.00 76.38 82 HIS A C 1
ATOM 632 O O . HIS A 1 82 ? -6.060 10.090 1.899 1.00 76.38 82 HIS A O 1
ATOM 638 N N . PRO A 1 83 ? -8.269 10.385 1.595 1.00 68.44 83 PRO A N 1
ATOM 639 C CA . PRO A 1 83 ? -8.507 11.071 2.874 1.00 68.44 83 PRO A CA 1
ATOM 640 C C . PRO A 1 83 ? -7.919 10.363 4.109 1.00 68.44 83 PRO A C 1
ATOM 642 O O . PRO A 1 83 ? -7.377 11.007 4.997 1.00 68.44 83 PRO A O 1
ATOM 645 N N . PHE A 1 84 ? -7.925 9.024 4.134 1.00 64.81 84 PHE A N 1
ATOM 646 C CA . PHE A 1 84 ? -7.224 8.244 5.172 1.00 64.81 84 PHE A CA 1
ATOM 647 C C . PHE A 1 84 ? -5.700 8.442 5.216 1.00 64.81 84 PHE A C 1
ATOM 649 O O . PHE A 1 84 ? -5.080 8.247 6.255 1.00 64.81 84 PHE A O 1
ATOM 656 N N . THR A 1 85 ? -5.075 8.756 4.083 1.00 57.22 85 THR A N 1
ATOM 657 C CA . THR A 1 85 ? -3.623 8.971 3.973 1.00 57.22 85 THR A CA 1
ATOM 658 C C . THR A 1 85 ? -3.254 10.436 4.169 1.00 57.22 85 THR A C 1
ATOM 660 O O . THR A 1 85 ? -2.201 10.733 4.736 1.00 57.22 85 THR A O 1
ATOM 663 N N . TRP A 1 86 ? -4.105 11.358 3.714 1.00 47.22 86 TRP A N 1
ATOM 664 C CA . TRP A 1 86 ? -3.900 12.789 3.883 1.00 47.22 86 TRP A CA 1
ATOM 665 C C . TRP A 1 86 ? -5.167 13.443 4.442 1.00 47.22 86 TRP A C 1
ATOM 667 O O . TRP A 1 86 ? -6.220 13.477 3.812 1.00 47.22 86 TRP A O 1
ATOM 677 N N . GLU A 1 87 ? -5.044 14.023 5.627 1.00 43.09 87 GLU A N 1
ATOM 678 C CA . GLU A 1 87 ? -6.048 14.934 6.157 1.00 43.09 87 GLU A CA 1
ATOM 679 C C . GLU A 1 87 ? -5.508 16.374 6.025 1.00 43.09 87 GLU A C 1
ATOM 681 O O . GLU A 1 87 ? -4.400 16.654 6.497 1.00 43.09 87 GLU A O 1
ATOM 686 N N . PRO A 1 88 ? -6.227 17.311 5.371 1.00 47.25 88 PRO A N 1
ATOM 687 C CA . PRO A 1 88 ? -5.757 18.687 5.185 1.00 47.25 88 PRO A CA 1
ATOM 688 C C . PRO A 1 88 ? -5.731 19.557 6.453 1.00 47.25 88 PRO A C 1
ATOM 690 O O . PRO A 1 88 ? -5.303 20.711 6.378 1.00 47.25 88 PRO A O 1
ATOM 693 N N . HIS A 1 89 ? -6.155 19.063 7.619 1.00 41.50 89 HIS A N 1
ATOM 694 C CA . HIS A 1 89 ? -6.265 19.883 8.826 1.00 41.50 89 HIS A CA 1
ATOM 695 C C . HIS A 1 89 ? -5.439 19.310 9.983 1.00 41.50 89 HIS A C 1
ATOM 697 O O . HIS A 1 89 ? -5.631 18.197 10.451 1.00 41.50 89 HIS A O 1
ATOM 703 N N . GLY A 1 90 ? -4.444 20.090 10.413 1.00 44.00 90 GLY A N 1
ATOM 704 C CA . GLY A 1 90 ? -3.417 19.656 11.351 1.00 44.00 90 GLY A CA 1
ATOM 705 C C . GLY A 1 90 ? -3.934 19.305 12.746 1.00 44.00 90 GLY A C 1
ATOM 706 O O . GLY A 1 90 ? -4.486 20.159 13.430 1.00 44.00 90 GLY A O 1
ATOM 707 N N . GLY A 1 91 ? -3.610 18.100 13.217 1.00 40.53 91 GLY A N 1
ATOM 708 C CA . GLY A 1 91 ? -3.876 17.692 14.599 1.00 40.53 91 GLY A CA 1
ATOM 709 C C . GLY A 1 91 ? -2.804 16.808 15.234 1.00 40.53 91 GLY A C 1
ATOM 710 O O . GLY A 1 91 ? -2.337 17.127 16.322 1.00 40.5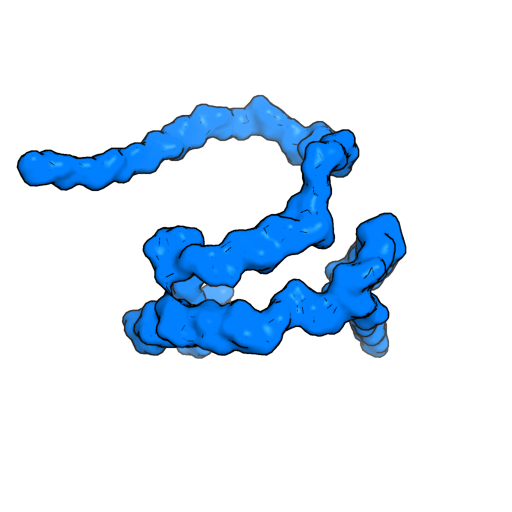3 91 GLY A O 1
ATOM 711 N N . SER A 1 92 ? -2.352 15.737 14.577 1.00 44.06 92 SER A N 1
ATOM 712 C CA . SER A 1 92 ? -1.636 14.674 15.312 1.00 44.06 92 SER A CA 1
ATOM 713 C C . SER A 1 92 ? -0.103 14.691 15.190 1.00 44.06 92 SER A C 1
ATOM 715 O O . SER A 1 92 ? 0.612 14.470 16.171 1.00 44.06 92 SER A O 1
ATOM 717 N N . CYS A 1 93 ? 0.464 15.055 14.035 1.00 41.94 93 CYS A N 1
ATOM 718 C CA . CYS A 1 93 ? 1.919 14.988 13.824 1.00 41.94 93 CYS A CA 1
ATOM 719 C C . CYS A 1 93 ? 2.681 16.218 14.372 1.00 41.94 93 CYS A C 1
ATOM 721 O O . CYS A 1 93 ? 3.529 16.793 13.695 1.00 41.94 93 CYS A O 1
ATOM 723 N N . ARG A 1 94 ? 2.360 16.687 15.586 1.00 42.00 94 ARG A N 1
ATOM 724 C CA . ARG A 1 94 ? 3.080 17.806 16.232 1.00 42.00 94 ARG A CA 1
ATOM 725 C C . ARG A 1 94 ? 3.870 17.397 17.473 1.00 42.00 94 ARG A C 1
ATOM 727 O O . ARG A 1 94 ? 4.858 18.046 17.788 1.00 42.00 94 ARG A O 1
ATOM 734 N N . SER A 1 95 ? 3.499 16.316 18.159 1.00 44.12 95 SER A N 1
ATOM 735 C CA . SER A 1 95 ? 4.118 15.967 19.449 1.00 44.12 95 SER A CA 1
ATOM 736 C C . SER A 1 95 ? 5.424 15.169 19.342 1.00 44.12 95 SER A C 1
ATOM 738 O O . SER A 1 95 ? 6.14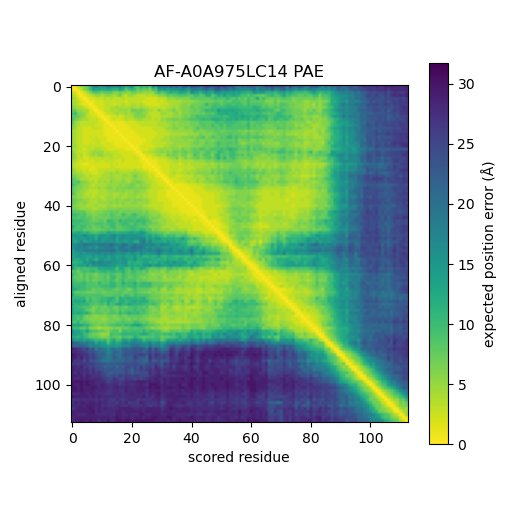6 15.064 20.330 1.00 44.12 95 SER A O 1
ATOM 740 N N . ARG A 1 96 ? 5.762 14.626 18.161 1.00 43.03 96 ARG A N 1
ATOM 741 C CA . ARG A 1 96 ? 6.950 13.768 17.966 1.00 43.03 96 ARG A CA 1
ATOM 742 C C . ARG A 1 96 ? 7.866 14.150 16.801 1.00 43.03 96 ARG A C 1
ATOM 744 O O . ARG A 1 96 ? 8.827 13.437 16.533 1.00 43.03 96 ARG A O 1
ATOM 751 N N . CYS A 1 97 ? 7.615 15.279 16.145 1.00 37.81 97 CYS A N 1
ATOM 752 C CA . CYS A 1 97 ? 8.557 15.857 15.193 1.00 37.81 97 CYS A CA 1
ATOM 753 C C . CYS A 1 97 ? 9.339 16.968 15.892 1.00 37.81 97 CYS A C 1
ATOM 755 O O . CYS A 1 97 ? 8.977 18.140 15.827 1.00 37.81 97 CYS A O 1
ATOM 757 N N . THR A 1 98 ? 10.417 16.604 16.583 1.00 43.47 98 THR A N 1
ATOM 758 C CA . THR A 1 98 ? 11.463 17.569 16.925 1.00 43.47 98 THR A CA 1
ATOM 759 C C . THR A 1 98 ? 12.022 18.141 15.616 1.00 43.47 98 THR A C 1
ATOM 761 O O . THR A 1 98 ? 12.468 17.368 14.764 1.00 43.47 98 THR A O 1
ATOM 764 N N . PRO A 1 99 ? 12.023 19.470 15.412 1.00 41.00 99 PRO A N 1
ATOM 765 C CA . PRO A 1 99 ? 12.667 20.078 14.258 1.00 41.00 99 PRO A CA 1
ATOM 766 C C . PRO A 1 99 ? 14.184 20.029 14.478 1.00 41.00 99 PRO A C 1
ATOM 768 O O . PRO A 1 99 ? 14.791 20.959 15.000 1.00 41.00 99 PRO A O 1
ATOM 771 N N . GLY A 1 100 ? 14.795 18.898 14.132 1.00 41.03 100 GLY A N 1
ATOM 772 C CA . GLY A 1 100 ? 16.233 18.674 14.196 1.00 41.03 100 GLY A CA 1
ATOM 773 C C . GLY A 1 100 ? 16.749 18.210 12.841 1.00 41.03 100 GLY A C 1
ATOM 774 O O . GLY A 1 100 ? 16.513 17.075 12.448 1.00 41.03 100 GLY A O 1
ATOM 775 N N . SER A 1 101 ? 17.484 19.092 12.161 1.00 38.75 101 SER A N 1
ATOM 776 C CA . SER A 1 101 ? 18.153 18.923 10.859 1.00 38.75 101 SER A CA 1
ATOM 777 C C . SER A 1 101 ? 17.259 19.005 9.612 1.00 38.75 101 SER A C 1
ATOM 779 O O . SER A 1 101 ? 16.902 18.024 8.968 1.00 38.75 101 SER A O 1
ATOM 781 N N . ALA A 1 102 ? 16.984 20.246 9.204 1.00 40.41 102 ALA A N 1
ATOM 782 C CA . ALA A 1 102 ? 16.693 20.580 7.816 1.00 40.41 102 ALA A CA 1
ATOM 783 C C . ALA A 1 102 ? 17.920 20.246 6.943 1.00 40.41 102 ALA A C 1
ATOM 785 O O . ALA A 1 102 ? 18.784 21.085 6.699 1.00 40.41 102 ALA A O 1
ATOM 786 N N . GLY A 1 103 ? 18.022 18.994 6.503 1.00 35.03 103 GLY A N 1
ATOM 787 C CA . GLY A 1 103 ? 18.879 18.613 5.390 1.00 35.03 103 GLY A CA 1
ATOM 788 C C . GLY A 1 103 ? 18.183 18.997 4.091 1.00 35.03 103 GLY A C 1
ATOM 789 O O . GLY A 1 103 ? 17.254 18.319 3.660 1.00 35.03 103 GLY A O 1
ATOM 79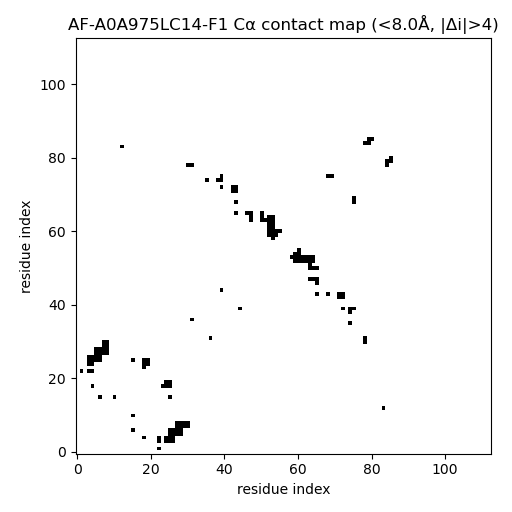0 N N . THR A 1 104 ? 18.600 20.099 3.473 1.00 36.44 104 THR A N 1
ATOM 791 C CA . THR A 1 104 ? 18.118 20.535 2.158 1.00 36.44 104 THR A CA 1
ATOM 792 C C . THR A 1 104 ? 18.466 19.475 1.109 1.00 36.44 104 THR A C 1
ATOM 794 O O . THR A 1 104 ? 19.556 19.488 0.539 1.00 36.44 104 THR A O 1
ATOM 797 N N . VAL A 1 105 ? 17.552 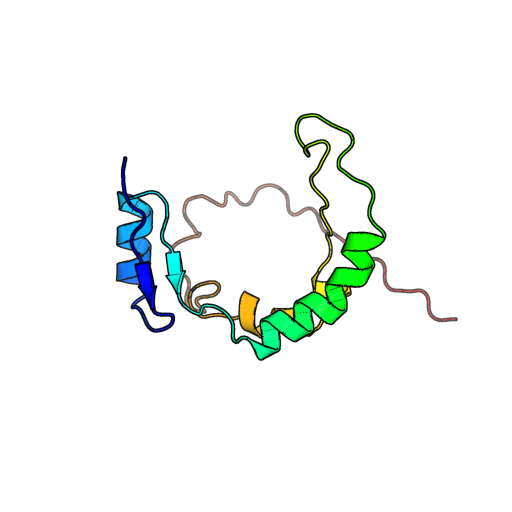18.544 0.825 1.00 38.38 105 VAL A N 1
ATOM 798 C CA . VAL A 1 105 ? 17.675 17.653 -0.335 1.00 38.38 105 VAL A CA 1
ATOM 799 C C . VAL A 1 105 ? 17.386 18.487 -1.580 1.00 38.38 105 VAL A C 1
ATOM 801 O O . VAL A 1 105 ? 16.245 18.696 -1.989 1.00 38.38 105 VAL A O 1
ATOM 804 N N . ARG A 1 106 ? 18.455 19.031 -2.161 1.00 28.95 106 ARG A N 1
ATOM 805 C CA . ARG A 1 106 ? 18.434 19.721 -3.447 1.00 28.95 106 ARG A CA 1
ATOM 806 C C . ARG A 1 106 ? 18.355 18.670 -4.551 1.00 28.95 106 ARG A C 1
ATOM 808 O O . ARG A 1 106 ? 19.355 18.037 -4.876 1.00 28.95 106 ARG A O 1
ATOM 815 N N . TRP A 1 107 ? 17.175 18.493 -5.134 1.00 33.62 107 TRP A N 1
ATOM 816 C CA . TRP A 1 107 ? 17.006 17.694 -6.346 1.00 33.62 107 TRP A CA 1
ATOM 817 C C . TRP A 1 107 ? 17.823 18.311 -7.497 1.00 33.62 107 TRP A C 1
ATOM 819 O O . TRP A 1 107 ? 17.666 19.508 -7.773 1.00 33.62 107 TRP A O 1
ATOM 829 N N . PRO A 1 108 ? 18.712 17.558 -8.171 1.00 33.09 108 PRO A N 1
ATOM 830 C CA . PRO A 1 108 ? 19.395 18.065 -9.351 1.00 33.09 108 PRO A CA 1
ATOM 831 C C . PRO A 1 108 ? 18.379 18.246 -10.487 1.00 33.09 108 PRO A C 1
ATOM 833 O O . PRO A 1 108 ? 17.680 17.310 -10.871 1.00 33.09 108 PRO A O 1
ATOM 836 N N . ARG A 1 109 ? 18.285 19.473 -11.016 1.00 38.62 109 ARG A N 1
ATOM 837 C CA . ARG A 1 109 ? 17.525 19.768 -12.240 1.00 38.62 109 ARG A CA 1
ATOM 838 C C . ARG A 1 109 ? 18.176 19.011 -13.408 1.00 38.62 109 ARG A C 1
ATOM 840 O O . ARG A 1 109 ? 19.405 19.037 -13.498 1.00 38.62 109 ARG A O 1
ATOM 847 N N . PRO A 1 110 ? 17.406 18.377 -14.308 1.00 37.75 110 PRO A N 1
ATOM 848 C CA . PRO A 1 110 ? 17.973 17.795 -15.516 1.00 37.75 110 PRO A CA 1
ATOM 849 C C . PRO A 1 110 ? 18.596 18.908 -16.368 1.00 37.75 110 PRO A C 1
ATOM 851 O O . PRO A 1 110 ? 17.970 19.943 -16.603 1.00 37.75 110 PRO A O 1
ATOM 854 N N . ALA A 1 111 ? 19.846 18.703 -16.784 1.00 41.47 111 ALA A N 1
ATOM 855 C CA . ALA A 1 111 ? 20.552 19.603 -17.680 1.00 41.47 111 ALA A CA 1
ATOM 856 C C . ALA A 1 111 ? 19.820 19.656 -19.029 1.00 41.47 111 ALA A C 1
ATOM 858 O O . ALA A 1 111 ? 19.694 18.646 -19.722 1.00 41.47 111 ALA A O 1
ATOM 859 N N . SER A 1 112 ? 19.313 20.835 -19.379 1.00 51.16 112 SER A N 1
ATOM 860 C CA . SER A 1 112 ? 18.893 21.155 -20.737 1.00 51.16 112 SER A CA 1
ATOM 861 C C . SER A 1 112 ? 20.123 21.163 -21.648 1.00 51.16 112 SER A C 1
ATOM 863 O O . SER A 1 112 ? 21.144 21.750 -21.283 1.00 51.16 112 SER A O 1
ATOM 865 N N . ARG A 1 113 ? 20.002 20.481 -22.791 1.00 44.31 113 ARG A N 1
ATOM 866 C CA . ARG A 1 113 ? 20.911 20.558 -23.944 1.00 44.31 113 ARG A CA 1
ATOM 867 C C . ARG A 1 113 ? 21.170 21.989 -24.395 1.00 44.31 113 ARG A C 1
ATOM 869 O O . ARG A 1 113 ? 20.237 22.811 -24.258 1.00 44.31 113 ARG A O 1
#